Protein AF-A0A178LNI5-F1 (afdb_monomer_lite)

Secondary structure (DSSP, 8-state):
-HHHHHHHHHHHH---HHHHHHHHHHHHHHTT--HHHHHHHHHHHHTT--GGGS-HHHHHHHHHHHHHHHHHHHT----

Foldseek 3Di:
DLVLLLVLQCLLPVDDSVVSLVVLVVLCVVLVHDSVLLSVLLNCLLVVHDCPPGDPSSVVSSCVVCVVSSVVSVPDDDD

Structure (mmCIF, N/CA/C/O backbone):
data_AF-A0A178LNI5-F1
#
_entry.id   AF-A0A178LNI5-F1
#
loop_
_atom_site.group_PDB
_atom_site.id
_atom_site.type_symbol
_atom_site.label_atom_id
_atom_site.label_alt_id
_atom_site.label_comp_id
_atom_site.label_asym_id
_atom_site.label_entity_id
_atom_site.label_seq_id
_atom_site.pdbx_PDB_ins_code
_atom_site.Cartn_x
_atom_site.Cartn_y
_atom_site.Cartn_z
_atom_site.occupancy
_atom_site.B_iso_or_equiv
_atom_site.auth_seq_id
_atom_site.auth_comp_id
_atom_site.auth_asym_id
_atom_site.auth_atom_id
_atom_site.pdbx_PDB_model_num
ATOM 1 N N . MET A 1 1 ? -0.808 -11.879 -11.477 1.00 57.38 1 MET A N 1
ATOM 2 C CA . MET A 1 1 ? -0.203 -11.012 -10.435 1.00 57.38 1 MET A CA 1
ATOM 3 C C . MET A 1 1 ? -1.271 -10.432 -9.526 1.00 57.38 1 MET A C 1
ATOM 5 O O . MET A 1 1 ? -1.139 -10.578 -8.320 1.00 57.38 1 MET A O 1
ATOM 9 N N . LEU A 1 2 ? -2.341 -9.844 -10.077 1.00 58.75 2 LEU A N 1
ATOM 10 C CA . LEU A 1 2 ? -3.483 -9.366 -9.287 1.00 58.75 2 LEU A CA 1
ATOM 11 C C . LEU A 1 2 ? -4.082 -10.469 -8.392 1.00 58.75 2 LEU A C 1
ATOM 13 O O . LEU A 1 2 ? -4.257 -10.245 -7.201 1.00 58.75 2 LEU A O 1
ATOM 17 N N . ASP A 1 3 ? -4.259 -11.680 -8.934 1.00 58.31 3 ASP A N 1
ATOM 18 C CA . ASP A 1 3 ? -4.778 -12.845 -8.196 1.00 58.31 3 ASP A CA 1
ATOM 19 C C . ASP A 1 3 ? -3.906 -13.236 -6.987 1.00 58.31 3 ASP A C 1
ATOM 21 O O . ASP A 1 3 ? -4.398 -13.705 -5.962 1.00 58.31 3 ASP A O 1
ATOM 25 N N . THR A 1 4 ? -2.591 -13.014 -7.079 1.00 64.25 4 THR A N 1
ATOM 26 C CA . THR A 1 4 ? -1.630 -13.308 -6.005 1.00 64.25 4 THR A CA 1
ATOM 27 C C . THR A 1 4 ? -1.702 -12.257 -4.899 1.00 64.25 4 THR A C 1
ATOM 29 O O . THR A 1 4 ? -1.702 -12.604 -3.718 1.00 64.25 4 THR A O 1
ATOM 32 N N . ALA A 1 5 ? -1.824 -10.980 -5.271 1.00 63.28 5 ALA A N 1
ATOM 33 C CA . ALA A 1 5 ? -2.021 -9.888 -4.320 1.00 63.28 5 ALA A CA 1
ATOM 34 C C . ALA A 1 5 ? -3.349 -10.042 -3.556 1.00 63.28 5 ALA A C 1
ATOM 36 O O . ALA A 1 5 ? -3.402 -9.826 -2.344 1.00 63.28 5 ALA A O 1
ATOM 37 N N . GLU A 1 6 ? -4.404 -10.491 -4.243 1.00 61.16 6 GLU A N 1
ATOM 38 C CA . GLU A 1 6 ? -5.699 -10.811 -3.636 1.00 61.16 6 GLU A CA 1
ATOM 39 C C . GLU A 1 6 ? -5.590 -11.931 -2.594 1.00 61.16 6 GLU A C 1
ATOM 41 O O . GLU A 1 6 ? -6.091 -11.782 -1.478 1.00 61.16 6 GLU A O 1
ATOM 46 N N . GLY A 1 7 ? -4.880 -13.019 -2.910 1.00 62.00 7 GLY A N 1
ATOM 47 C CA . GLY A 1 7 ? -4.668 -14.135 -1.982 1.00 62.00 7 GLY A CA 1
ATOM 48 C C . GLY A 1 7 ? -3.917 -13.735 -0.705 1.00 62.00 7 GLY A C 1
ATOM 49 O O . GLY A 1 7 ? -4.301 -14.137 0.398 1.00 62.00 7 GLY A O 1
ATOM 50 N N . VAL A 1 8 ? -2.894 -12.885 -0.828 1.00 67.62 8 VAL A N 1
ATOM 51 C CA . VAL A 1 8 ? -2.141 -12.341 0.315 1.00 67.62 8 VAL A CA 1
ATOM 52 C C . VAL A 1 8 ? -3.044 -11.475 1.198 1.00 67.62 8 VAL A C 1
ATOM 54 O O . VAL A 1 8 ? -3.102 -11.673 2.413 1.00 67.62 8 VAL A O 1
ATOM 57 N N . LEU A 1 9 ? -3.813 -10.559 0.604 1.00 64.19 9 LEU A N 1
ATOM 58 C CA . LEU A 1 9 ? -4.720 -9.682 1.352 1.00 64.19 9 LEU A CA 1
ATOM 59 C C . LEU A 1 9 ? -5.842 -10.452 2.071 1.00 64.19 9 LEU A C 1
ATOM 61 O O . LEU A 1 9 ? -6.191 -10.114 3.207 1.00 64.19 9 LEU A O 1
ATOM 65 N N . VAL A 1 10 ? -6.383 -11.503 1.448 1.00 62.84 10 VAL A N 1
ATOM 66 C CA . VAL A 1 10 ? -7.397 -12.386 2.056 1.00 62.84 10 VAL A CA 1
ATOM 67 C C . VAL A 1 10 ? -6.835 -13.113 3.277 1.00 62.84 10 VAL A C 1
ATOM 69 O O . VAL A 1 10 ? -7.502 -13.193 4.314 1.00 62.84 10 VAL A O 1
ATOM 72 N N . THR A 1 11 ? -5.591 -13.583 3.180 1.00 64.56 11 THR A N 1
ATOM 73 C CA . THR A 1 11 ? -4.901 -14.311 4.256 1.00 64.56 11 THR A CA 1
ATOM 74 C C . THR A 1 11 ? -4.553 -13.392 5.433 1.00 64.56 11 THR A C 1
ATOM 76 O O . THR A 1 11 ? -4.690 -13.790 6.589 1.00 64.56 11 THR A O 1
ATOM 79 N N . LEU A 1 12 ? -4.208 -12.129 5.158 1.00 63.28 12 LEU A N 1
ATOM 80 C CA . LEU A 1 12 ? -3.839 -11.140 6.176 1.00 63.28 12 LEU A CA 1
ATOM 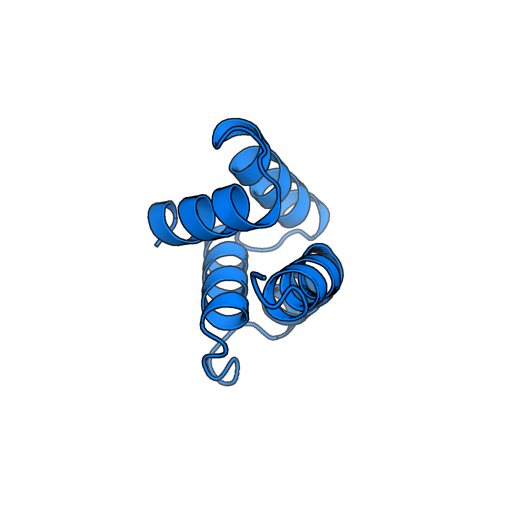81 C C . LEU A 1 12 ? -5.015 -10.607 7.002 1.00 63.28 12 LEU A C 1
ATOM 83 O O . LEU A 1 12 ? -4.853 -10.335 8.191 1.00 63.28 12 LEU A O 1
ATOM 87 N N . ARG A 1 13 ? -6.196 -10.412 6.397 1.00 58.03 13 ARG A N 1
ATOM 88 C CA . ARG A 1 13 ? -7.316 -9.723 7.072 1.00 58.03 13 ARG A CA 1
A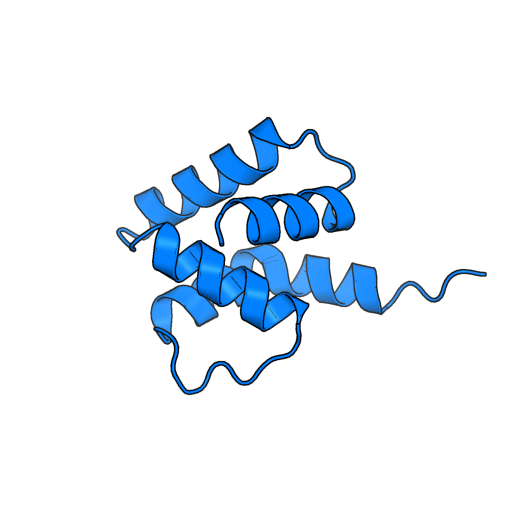TOM 89 C C . ARG A 1 13 ? -8.512 -10.591 7.455 1.00 58.03 13 ARG A C 1
ATOM 91 O O . ARG A 1 13 ? -9.390 -10.068 8.141 1.00 58.03 13 ARG A O 1
ATOM 98 N N . ARG A 1 14 ? -8.623 -11.853 7.009 1.00 54.53 14 ARG A N 1
ATOM 99 C CA . ARG A 1 14 ? -9.903 -12.607 7.067 1.00 54.53 14 ARG A CA 1
ATOM 100 C C . ARG A 1 14 ? -11.090 -11.804 6.483 1.00 54.53 14 ARG A C 1
ATOM 102 O O . ARG A 1 14 ? -12.235 -12.019 6.874 1.00 54.53 14 ARG A O 1
ATOM 109 N N . TYR A 1 15 ? -10.833 -10.872 5.560 1.00 55.28 15 TYR A N 1
ATOM 110 C CA . TYR A 1 15 ? -11.869 -10.104 4.862 1.00 55.28 15 TYR A CA 1
ATOM 111 C C . TYR A 1 15 ? -12.131 -10.690 3.475 1.00 55.28 15 TYR A C 1
ATOM 113 O O . TYR A 1 15 ? -11.261 -11.314 2.868 1.00 55.28 15 TYR A O 1
ATOM 121 N N . ARG A 1 16 ? -13.362 -10.507 2.985 1.00 55.19 16 ARG A N 1
ATOM 122 C CA . ARG A 1 16 ? -13.814 -10.983 1.673 1.00 55.19 16 ARG A CA 1
ATOM 123 C C . ARG A 1 16 ? -12.936 -10.359 0.580 1.00 55.19 16 ARG A C 1
ATOM 125 O O . ARG A 1 16 ? -12.712 -9.156 0.569 1.00 55.19 16 ARG A O 1
ATOM 132 N N . LEU A 1 17 ? -12.503 -11.199 -0.351 1.00 54.75 17 LEU A N 1
ATOM 133 C CA . LEU A 1 17 ? -11.662 -10.924 -1.525 1.00 54.75 17 LEU A CA 1
ATOM 134 C C . LEU A 1 17 ? -11.997 -9.596 -2.255 1.00 54.75 17 LEU A C 1
ATOM 136 O O . LEU A 1 17 ? -11.105 -8.836 -2.619 1.00 54.75 17 LEU A O 1
ATOM 140 N N . ASN A 1 18 ? -13.286 -9.248 -2.349 1.00 56.53 18 ASN A N 1
ATOM 141 C CA . ASN A 1 18 ? -13.761 -7.994 -2.950 1.00 56.53 18 ASN A CA 1
ATOM 142 C C . ASN A 1 18 ? -13.344 -6.712 -2.201 1.00 56.53 18 ASN A C 1
ATOM 144 O O . ASN A 1 18 ? -13.128 -5.679 -2.836 1.00 56.53 18 ASN A O 1
ATOM 148 N N . ASP A 1 19 ? -13.235 -6.743 -0.872 1.00 64.94 19 ASP A N 1
ATOM 149 C CA . ASP A 1 19 ? -12.879 -5.555 -0.085 1.00 64.94 19 ASP A CA 1
ATOM 150 C C . ASP A 1 19 ? -11.378 -5.271 -0.151 1.00 64.94 19 ASP A C 1
ATOM 152 O O . ASP A 1 19 ? -10.974 -4.115 -0.231 1.00 64.94 19 ASP A O 1
ATOM 156 N N . ALA A 1 20 ? -10.559 -6.324 -0.203 1.00 67.69 20 ALA A N 1
ATOM 157 C CA . ALA A 1 20 ? -9.114 -6.230 -0.380 1.00 67.69 20 ALA A CA 1
ATOM 158 C C . ALA A 1 20 ? -8.739 -5.526 -1.690 1.00 67.69 20 ALA A C 1
ATOM 160 O O . ALA A 1 20 ? -7.954 -4.575 -1.693 1.00 67.69 20 ALA A O 1
ATOM 161 N N . PHE A 1 21 ? -9.351 -5.956 -2.794 1.00 66.75 21 PHE A N 1
ATOM 162 C CA . PHE A 1 21 ? -9.122 -5.346 -4.097 1.00 66.75 21 PHE A CA 1
ATOM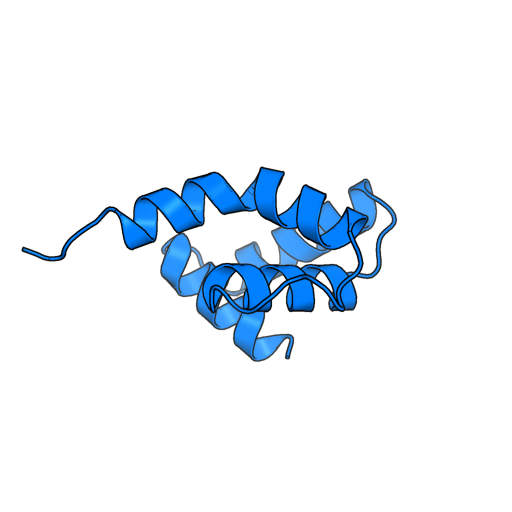 163 C C . PHE A 1 21 ? -9.596 -3.887 -4.136 1.00 66.75 21 PHE A C 1
ATOM 165 O O . PHE A 1 21 ? -8.907 -3.005 -4.650 1.00 66.75 21 PHE A O 1
ATOM 172 N N . ARG A 1 22 ? -10.756 -3.601 -3.533 1.00 75.06 22 ARG A N 1
ATOM 173 C CA . ARG A 1 22 ? -11.307 -2.242 -3.460 1.00 75.06 22 ARG A CA 1
ATOM 174 C C . ARG A 1 22 ? -10.434 -1.299 -2.632 1.00 75.06 22 ARG A C 1
ATOM 176 O O . ARG A 1 22 ? -10.293 -0.134 -3.013 1.00 75.06 22 ARG A O 1
ATOM 183 N N . ASP A 1 23 ? -9.853 -1.778 -1.537 1.00 75.25 23 ASP A N 1
ATOM 184 C CA . ASP A 1 23 ? -8.940 -1.013 -0.678 1.00 75.25 23 ASP A CA 1
ATOM 185 C C . ASP A 1 23 ? -7.621 -0.712 -1.409 1.00 75.25 23 ASP A C 1
ATOM 187 O O . ASP A 1 23 ? -7.161 0.433 -1.417 1.00 75.25 23 ASP A O 1
ATOM 191 N N . LEU A 1 24 ? -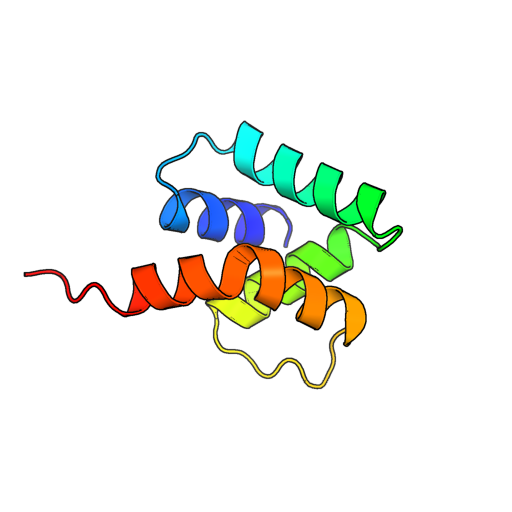7.087 -1.697 -2.142 1.00 78.62 24 LEU A N 1
ATOM 192 C CA . LEU A 1 24 ? -5.910 -1.530 -2.998 1.00 78.62 24 LEU A CA 1
ATOM 193 C C . LEU A 1 24 ? -6.164 -0.513 -4.114 1.00 78.62 24 LEU A C 1
ATOM 195 O O . LEU A 1 24 ? -5.391 0.430 -4.287 1.00 78.62 24 LEU A O 1
ATOM 199 N N . MET A 1 25 ? -7.284 -0.645 -4.826 1.00 79.62 25 MET A N 1
ATOM 200 C CA . MET A 1 25 ? -7.667 0.276 -5.896 1.00 79.62 25 MET A CA 1
ATOM 201 C C . MET A 1 25 ? -7.908 1.694 -5.357 1.00 79.62 25 MET A C 1
ATOM 203 O O . MET A 1 25 ? -7.527 2.680 -5.985 1.00 79.62 25 MET A O 1
ATOM 207 N N . THR A 1 26 ? -8.520 1.821 -4.177 1.00 8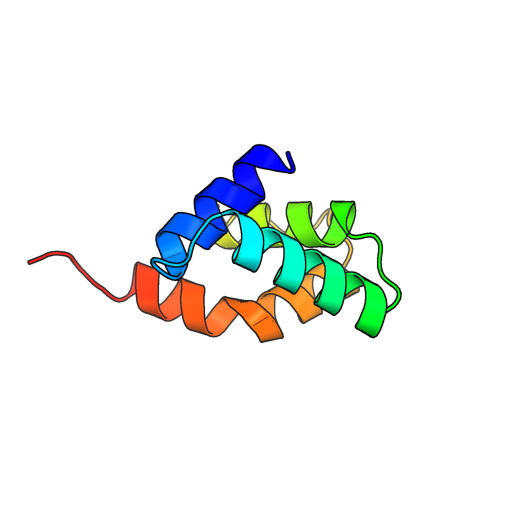2.19 26 THR A N 1
ATOM 208 C CA . THR A 1 26 ? -8.772 3.121 -3.538 1.00 82.19 26 THR A CA 1
ATOM 209 C C . THR A 1 26 ? -7.471 3.784 -3.102 1.00 82.19 26 THR A C 1
ATOM 211 O O . THR A 1 26 ? -7.282 4.967 -3.377 1.00 82.19 26 THR A O 1
ATOM 214 N N . THR A 1 27 ? -6.555 3.025 -2.505 1.00 81.50 27 THR A N 1
ATOM 215 C CA . THR A 1 27 ? -5.226 3.502 -2.102 1.00 81.50 27 THR A CA 1
ATOM 216 C C . THR A 1 27 ? -4.413 3.945 -3.317 1.00 81.50 27 THR A C 1
ATOM 218 O O . THR A 1 27 ? -3.903 5.063 -3.338 1.00 81.50 27 THR A O 1
ATOM 221 N N . ALA A 1 28 ? -4.384 3.140 -4.382 1.00 82.56 28 ALA A N 1
ATOM 222 C CA . ALA A 1 28 ? -3.701 3.496 -5.624 1.00 82.56 28 ALA A CA 1
ATOM 223 C C . ALA A 1 28 ? -4.226 4.812 -6.218 1.00 82.56 28 ALA A C 1
ATOM 225 O O . ALA A 1 28 ? -3.444 5.701 -6.553 1.00 82.56 28 ALA A O 1
ATOM 226 N N . ARG A 1 29 ? -5.555 4.981 -6.273 1.00 83.25 29 ARG A N 1
ATOM 227 C CA . ARG A 1 29 ? -6.181 6.227 -6.747 1.00 83.25 29 ARG A CA 1
ATOM 228 C C . ARG A 1 29 ? -5.877 7.421 -5.847 1.00 83.25 29 ARG A C 1
ATOM 230 O O . ARG A 1 29 ? -5.586 8.492 -6.369 1.00 83.25 29 ARG A O 1
ATOM 237 N N . ASN A 1 30 ? -5.935 7.250 -4.525 1.00 84.81 30 ASN A N 1
ATOM 238 C CA . ASN A 1 30 ? -5.656 8.324 -3.568 1.00 84.81 30 ASN A CA 1
ATOM 239 C C . ASN A 1 30 ? -4.218 8.836 -3.693 1.00 84.81 30 ASN A C 1
ATOM 241 O O . ASN A 1 30 ? -3.978 10.031 -3.549 1.00 84.81 30 ASN A O 1
ATOM 245 N N . HIS A 1 31 ? -3.281 7.940 -3.998 1.00 81.06 31 HIS A N 1
ATOM 246 C CA . HIS A 1 31 ? -1.870 8.273 -4.165 1.00 81.06 31 HIS A CA 1
ATOM 247 C C . HIS A 1 31 ? -1.453 8.519 -5.624 1.00 81.06 31 HIS A C 1
ATOM 249 O O . HIS A 1 31 ? -0.286 8.798 -5.874 1.00 81.06 31 HIS A O 1
ATOM 255 N N . ASN A 1 32 ? -2.393 8.458 -6.577 1.00 82.88 32 ASN A N 1
ATOM 256 C CA . ASN A 1 32 ? -2.156 8.626 -8.017 1.00 82.88 32 ASN A CA 1
ATOM 257 C C . ASN A 1 32 ? -1.075 7.681 -8.590 1.00 82.88 32 ASN A C 1
ATOM 259 O O . ASN A 1 32 ? -0.327 8.042 -9.494 1.00 82.88 32 ASN A O 1
ATOM 263 N N . ILE A 1 33 ? -0.986 6.462 -8.056 1.00 82.62 33 ILE A N 1
ATOM 264 C CA . ILE A 1 33 ? -0.017 5.450 -8.495 1.00 82.62 33 ILE A CA 1
ATOM 265 C C . ILE A 1 33 ? -0.697 4.332 -9.276 1.00 82.62 33 ILE A C 1
ATOM 267 O O . ILE A 1 33 ? -1.903 4.099 -9.162 1.00 82.62 33 ILE A O 1
ATOM 271 N N . ASN A 1 34 ? 0.095 3.605 -10.063 1.00 82.31 34 ASN A N 1
ATOM 272 C CA . ASN A 1 34 ? -0.410 2.473 -10.822 1.00 82.31 34 ASN A CA 1
ATOM 273 C C . ASN A 1 34 ? -0.833 1.337 -9.861 1.00 82.31 34 ASN A C 1
ATOM 275 O O . ASN A 1 34 ? 0.016 0.828 -9.124 1.00 82.31 34 ASN A O 1
ATOM 279 N N . PRO A 1 35 ? -2.107 0.896 -9.869 1.00 78.06 35 PRO A N 1
ATOM 280 C CA . PRO A 1 35 ? -2.572 -0.192 -9.008 1.00 78.06 35 PRO A CA 1
ATOM 281 C C . PRO A 1 35 ? -1.826 -1.507 -9.259 1.00 78.06 35 PRO A C 1
ATOM 283 O O . PRO A 1 35 ? -1.661 -2.289 -8.328 1.00 78.06 35 PRO A O 1
ATOM 286 N N . LEU A 1 36 ? -1.319 -1.734 -10.478 1.00 79.50 36 LEU A N 1
ATOM 287 C CA . LEU A 1 36 ? -0.479 -2.895 -10.773 1.00 79.50 36 LEU A CA 1
ATOM 288 C C . LEU A 1 36 ? 0.860 -2.827 -10.027 1.00 79.50 36 LEU A C 1
ATOM 290 O O . LEU A 1 36 ? 1.269 -3.818 -9.438 1.00 79.50 36 LEU A O 1
ATOM 294 N N . ALA A 1 37 ? 1.505 -1.655 -10.000 1.00 81.44 37 ALA A N 1
ATOM 295 C CA . ALA A 1 37 ? 2.761 -1.451 -9.275 1.00 81.44 37 ALA A CA 1
ATOM 296 C C . ALA A 1 37 ? 2.564 -1.565 -7.755 1.00 81.44 37 ALA A C 1
ATOM 298 O O . ALA A 1 37 ? 3.417 -2.108 -7.058 1.00 81.44 37 ALA A O 1
ATOM 299 N N . LEU A 1 38 ? 1.416 -1.105 -7.245 1.00 81.38 38 LEU A N 1
ATOM 300 C CA . LEU A 1 38 ? 1.045 -1.265 -5.839 1.00 81.38 38 LEU A CA 1
ATOM 301 C C . LEU A 1 38 ? 0.800 -2.736 -5.469 1.00 81.38 38 LEU A C 1
ATOM 303 O O . LEU A 1 38 ? 1.220 -3.178 -4.403 1.00 81.38 38 LEU A O 1
ATOM 307 N N . ALA A 1 39 ? 0.147 -3.498 -6.352 1.00 82.00 39 ALA A N 1
ATOM 308 C CA . ALA A 1 39 ? -0.065 -4.932 -6.169 1.00 82.00 39 ALA A CA 1
ATOM 309 C C . ALA A 1 39 ? 1.254 -5.717 -6.205 1.00 82.00 39 ALA A C 1
ATOM 311 O O . ALA A 1 39 ? 1.454 -6.594 -5.369 1.00 82.00 39 ALA A O 1
ATOM 312 N N . ASP A 1 40 ? 2.160 -5.380 -7.125 1.00 80.00 40 ASP A N 1
ATOM 313 C CA . ASP A 1 40 ? 3.485 -6.003 -7.217 1.00 80.00 40 ASP A CA 1
ATOM 314 C C . ASP A 1 40 ? 4.313 -5.724 -5.949 1.00 80.00 40 ASP A C 1
ATOM 316 O O . ASP A 1 40 ? 4.824 -6.647 -5.316 1.00 80.00 40 ASP A O 1
ATOM 320 N N . ALA A 1 41 ? 4.323 -4.466 -5.488 1.00 81.62 41 ALA A N 1
ATOM 321 C CA . ALA A 1 41 ? 4.967 -4.063 -4.237 1.00 81.62 41 ALA A CA 1
ATOM 322 C C . ALA A 1 41 ? 4.415 -4.809 -3.017 1.00 81.62 41 ALA A C 1
ATOM 324 O O . ALA A 1 41 ? 5.182 -5.237 -2.155 1.00 81.62 41 ALA A O 1
ATOM 325 N N . LEU A 1 42 ? 3.096 -4.996 -2.950 1.00 77.50 42 LEU A N 1
ATOM 326 C CA . LEU A 1 42 ? 2.451 -5.750 -1.879 1.00 77.50 42 LEU A CA 1
ATOM 327 C C . LEU A 1 42 ? 2.839 -7.238 -1.904 1.00 77.50 42 LEU A C 1
ATOM 329 O O . LEU A 1 42 ? 3.121 -7.810 -0.851 1.00 77.50 42 LEU A O 1
ATOM 333 N N . VAL A 1 43 ? 2.882 -7.861 -3.085 1.00 77.19 43 VAL A N 1
ATOM 334 C CA . VAL A 1 43 ? 3.314 -9.261 -3.231 1.00 77.19 43 VAL A CA 1
ATOM 335 C C . VAL A 1 43 ? 4.780 -9.408 -2.837 1.00 77.19 43 VAL A C 1
ATOM 337 O O . VAL A 1 43 ? 5.099 -10.289 -2.045 1.00 77.19 43 VAL A O 1
ATOM 340 N N . ALA A 1 44 ? 5.657 -8.516 -3.298 1.00 79.44 44 ALA A N 1
ATOM 341 C CA . ALA A 1 44 ? 7.065 -8.533 -2.918 1.00 79.44 44 ALA A CA 1
ATOM 342 C C . ALA A 1 44 ? 7.268 -8.330 -1.406 1.00 79.44 44 ALA A C 1
ATOM 344 O O . ALA A 1 44 ? 8.094 -9.018 -0.809 1.00 79.44 44 ALA A O 1
ATOM 345 N N . LEU A 1 45 ? 6.480 -7.453 -0.771 1.00 76.94 45 LEU A N 1
ATOM 346 C CA . LEU A 1 45 ? 6.456 -7.280 0.687 1.00 76.94 45 LEU A CA 1
ATOM 347 C C . LEU A 1 45 ? 6.053 -8.566 1.418 1.00 76.94 45 LEU A C 1
ATOM 349 O O . LEU A 1 45 ? 6.682 -8.925 2.410 1.00 76.94 45 LEU A O 1
ATOM 353 N N . ALA A 1 46 ? 5.035 -9.272 0.927 1.00 73.88 46 ALA A N 1
ATOM 354 C CA . ALA A 1 46 ? 4.568 -10.522 1.524 1.00 73.88 46 ALA A CA 1
ATOM 355 C C . ALA A 1 46 ? 5.525 -11.698 1.301 1.00 73.88 46 ALA A C 1
ATOM 357 O O . ALA A 1 46 ? 5.727 -12.511 2.197 1.00 73.88 46 ALA A O 1
ATOM 358 N N . GLU A 1 47 ? 6.150 -11.767 0.128 1.00 73.50 47 GLU A N 1
ATOM 359 C CA . GLU A 1 47 ? 7.193 -12.747 -0.178 1.00 73.50 47 GLU A CA 1
ATOM 360 C C . GLU A 1 47 ? 8.535 -12.418 0.498 1.00 73.50 47 GLU A C 1
ATOM 362 O O . GLU A 1 47 ? 9.486 -13.189 0.363 1.00 73.50 47 GLU A O 1
ATOM 367 N N . ASN A 1 48 ? 8.644 -11.270 1.181 1.00 68.25 48 ASN A N 1
ATOM 368 C CA . ASN A 1 48 ? 9.910 -10.703 1.653 1.00 68.25 48 ASN A CA 1
ATOM 369 C C . ASN A 1 48 ? 10.982 -10.680 0.540 1.00 68.25 48 ASN A C 1
ATOM 371 O O . ASN A 1 48 ? 12.178 -10.887 0.767 1.00 68.25 48 ASN A O 1
ATOM 375 N N . ARG A 1 49 ? 10.533 -10.484 -0.703 1.00 67.38 49 ARG A N 1
ATOM 376 C CA . ARG A 1 49 ? 11.375 -10.450 -1.893 1.00 67.38 49 ARG A CA 1
ATOM 377 C C . ARG A 1 49 ? 11.974 -9.053 -2.022 1.00 67.38 49 ARG A C 1
ATOM 379 O O . ARG A 1 49 ? 11.344 -8.057 -1.683 1.00 67.38 49 ARG A O 1
ATOM 386 N N . GLY A 1 50 ? 13.205 -8.973 -2.521 1.00 61.75 50 GLY A N 1
ATOM 387 C CA . GLY A 1 50 ? 13.922 -7.707 -2.660 1.00 61.75 50 GLY A CA 1
ATOM 388 C C . GLY A 1 50 ? 13.142 -6.670 -3.477 1.00 61.75 50 GLY A C 1
ATOM 389 O O . GLY A 1 50 ? 12.977 -6.821 -4.684 1.00 61.75 50 GLY A O 1
ATOM 390 N N . LEU A 1 51 ? 12.744 -5.580 -2.819 1.00 69.44 51 LEU A N 1
ATOM 391 C CA . LEU A 1 51 ? 11.982 -4.452 -3.380 1.00 69.44 51 LEU A CA 1
ATOM 392 C C . LEU A 1 51 ? 12.840 -3.532 -4.277 1.00 69.44 51 LEU A C 1
ATOM 394 O O . LEU A 1 51 ? 12.364 -2.518 -4.772 1.00 69.44 51 LEU A O 1
ATOM 398 N N . ASN A 1 52 ? 14.109 -3.889 -4.503 1.00 64.25 52 ASN A N 1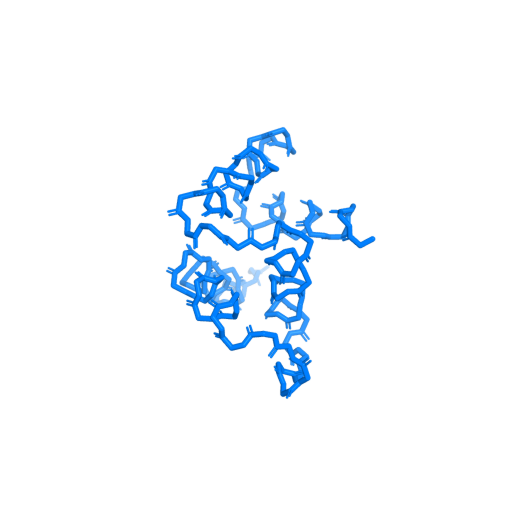
ATOM 399 C CA . ASN A 1 52 ? 15.125 -3.060 -5.165 1.00 64.25 52 ASN A CA 1
ATOM 400 C C . ASN A 1 52 ? 14.819 -2.726 -6.635 1.00 64.25 52 ASN A C 1
ATOM 402 O O . ASN A 1 52 ? 15.379 -1.771 -7.164 1.00 64.25 52 ASN A O 1
ATOM 406 N N . ALA A 1 53 ? 13.976 -3.518 -7.301 1.00 68.00 53 ALA A N 1
ATOM 407 C CA . ALA A 1 53 ? 13.559 -3.284 -8.686 1.00 68.00 53 ALA A CA 1
ATOM 408 C C . ALA A 1 53 ? 12.165 -2.641 -8.796 1.00 68.00 53 ALA A C 1
ATOM 410 O O . ALA A 1 53 ? 11.674 -2.439 -9.906 1.00 68.00 53 ALA A O 1
ATOM 411 N N . MET A 1 54 ? 11.511 -2.357 -7.667 1.00 73.88 54 MET A N 1
ATOM 412 C CA . MET A 1 54 ? 10.153 -1.827 -7.638 1.00 73.88 54 MET A CA 1
ATOM 413 C C . MET A 1 54 ? 10.124 -0.326 -7.428 1.00 73.88 54 MET A C 1
ATOM 415 O O . MET A 1 54 ? 11.070 0.285 -6.938 1.00 73.88 54 MET A O 1
ATOM 419 N N . ASP A 1 55 ? 8.991 0.259 -7.796 1.00 78.00 55 ASP A N 1
ATOM 420 C CA . ASP A 1 55 ? 8.727 1.667 -7.577 1.00 78.00 55 ASP A CA 1
ATOM 421 C C . ASP A 1 55 ? 8.740 1.980 -6.071 1.00 78.00 55 ASP A C 1
ATOM 423 O O . ASP A 1 55 ? 7.874 1.535 -5.313 1.00 78.00 55 ASP A O 1
ATOM 427 N N . THR A 1 56 ? 9.738 2.748 -5.633 1.00 79.44 56 THR A N 1
ATOM 428 C CA . THR A 1 56 ? 9.952 3.090 -4.222 1.00 79.44 56 THR A CA 1
ATOM 429 C C . THR A 1 56 ? 8.734 3.774 -3.598 1.00 79.44 56 THR A C 1
ATOM 431 O O . THR A 1 56 ? 8.477 3.600 -2.406 1.00 79.44 56 THR A O 1
ATOM 434 N N . THR A 1 57 ? 7.949 4.522 -4.380 1.00 82.50 57 THR A N 1
ATOM 435 C CA . THR A 1 57 ? 6.724 5.174 -3.904 1.00 82.50 57 THR A CA 1
ATOM 436 C C . THR A 1 57 ? 5.621 4.148 -3.667 1.00 82.50 57 THR A C 1
ATOM 438 O O . THR A 1 57 ? 5.001 4.162 -2.601 1.00 82.50 57 THR A O 1
ATOM 441 N N . ALA A 1 58 ? 5.417 3.212 -4.598 1.00 80.12 58 ALA A N 1
ATOM 442 C CA . ALA A 1 58 ? 4.461 2.117 -4.420 1.00 80.12 58 ALA A CA 1
ATOM 443 C C . ALA A 1 58 ? 4.827 1.232 -3.218 1.00 80.12 58 ALA A C 1
ATOM 445 O O . ALA A 1 58 ? 3.959 0.886 -2.416 1.00 80.12 58 ALA A O 1
ATOM 446 N N . VAL A 1 59 ? 6.117 0.938 -3.045 1.00 81.50 59 VAL A N 1
ATOM 447 C CA . VAL A 1 59 ? 6.651 0.174 -1.910 1.00 81.50 59 VAL A CA 1
ATOM 448 C C . VAL A 1 59 ? 6.440 0.903 -0.585 1.00 81.50 59 VAL A C 1
ATOM 450 O O . VAL A 1 59 ? 5.962 0.300 0.375 1.00 81.50 59 VAL A O 1
ATOM 453 N N . ALA A 1 60 ? 6.744 2.201 -0.522 1.00 82.94 60 ALA A N 1
ATOM 454 C CA . ALA A 1 60 ? 6.563 2.992 0.692 1.00 82.94 60 ALA A CA 1
ATOM 455 C C . ALA A 1 60 ? 5.087 3.086 1.108 1.00 82.94 60 ALA A C 1
ATOM 457 O O . ALA A 1 60 ? 4.778 3.018 2.298 1.00 82.94 60 ALA A O 1
ATOM 458 N N . ILE A 1 61 ? 4.176 3.220 0.140 1.00 82.75 61 ILE A N 1
ATOM 459 C CA . ILE A 1 61 ? 2.730 3.237 0.391 1.00 82.75 61 ILE A CA 1
ATOM 460 C C . ILE A 1 61 ? 2.263 1.854 0.849 1.00 82.75 61 ILE A C 1
ATOM 462 O O . ILE A 1 61 ? 1.600 1.751 1.878 1.00 82.75 61 ILE A O 1
ATOM 466 N N . ALA A 1 62 ? 2.671 0.785 0.159 1.00 81.19 62 ALA A N 1
ATOM 467 C CA . ALA A 1 62 ? 2.303 -0.573 0.539 1.00 81.19 62 ALA A CA 1
ATOM 468 C C . ALA A 1 62 ? 2.795 -0.936 1.951 1.00 81.19 62 ALA A C 1
ATOM 470 O O . ALA A 1 62 ? 2.043 -1.500 2.748 1.00 81.19 62 ALA A O 1
ATOM 471 N N . HIS A 1 63 ? 4.027 -0.554 2.295 1.00 79.75 63 HIS A N 1
ATOM 472 C CA . HIS A 1 63 ? 4.588 -0.765 3.626 1.00 79.75 63 HIS A CA 1
ATOM 473 C C . HIS A 1 63 ? 3.866 0.072 4.693 1.00 79.75 63 HIS A C 1
ATOM 475 O O . HIS A 1 63 ? 3.606 -0.428 5.783 1.00 79.75 63 HIS A O 1
ATOM 481 N N . GLN A 1 64 ? 3.491 1.323 4.409 1.00 81.00 64 GLN A N 1
ATOM 482 C CA . GLN A 1 64 ? 2.735 2.144 5.365 1.00 81.00 64 GLN A CA 1
ATOM 483 C C . GLN A 1 64 ? 1.313 1.623 5.603 1.00 81.00 64 GLN A C 1
ATOM 485 O O . GLN A 1 64 ? 0.852 1.604 6.743 1.00 81.00 64 GLN A O 1
ATOM 490 N N . THR A 1 65 ? 0.619 1.193 4.548 1.00 78.25 65 THR A N 1
ATOM 491 C CA . THR A 1 65 ? -0.777 0.747 4.640 1.00 78.25 65 THR A CA 1
ATOM 492 C C . THR A 1 65 ? -0.896 -0.679 5.176 1.00 78.25 65 THR A C 1
ATOM 494 O O . THR A 1 65 ? -1.761 -0.950 6.011 1.00 78.25 65 THR A O 1
ATOM 497 N N . TRP A 1 66 ? -0.034 -1.595 4.722 1.00 78.31 66 TRP A N 1
ATOM 498 C CA . TRP A 1 66 ? -0.155 -3.028 5.015 1.00 78.31 66 TRP A CA 1
ATOM 499 C C . TRP A 1 66 ? 1.035 -3.629 5.771 1.00 78.31 66 TRP A C 1
ATOM 501 O O . TRP A 1 66 ? 0.869 -4.695 6.360 1.00 78.31 66 TRP A O 1
ATOM 511 N N . GLY A 1 67 ? 2.193 -2.966 5.845 1.00 75.00 67 GLY A N 1
ATOM 512 C CA . GLY A 1 67 ? 3.381 -3.471 6.555 1.00 75.00 67 GLY A CA 1
ATOM 513 C C . GLY A 1 67 ? 3.118 -3.885 8.012 1.00 75.00 67 GLY A C 1
ATOM 514 O O . GLY A 1 67 ? 3.429 -5.017 8.369 1.00 75.00 67 GLY A O 1
ATOM 515 N N . PRO A 1 68 ? 2.445 -3.067 8.845 1.00 72.69 68 PRO A N 1
ATOM 516 C CA . PRO A 1 68 ? 2.086 -3.455 10.215 1.00 72.69 68 PRO A CA 1
ATOM 517 C C . PRO A 1 68 ? 1.107 -4.639 10.310 1.00 72.69 68 PRO A C 1
ATOM 519 O O . PRO A 1 68 ? 1.045 -5.319 11.334 1.00 72.69 68 PRO A O 1
ATOM 522 N N . LEU A 1 69 ? 0.303 -4.875 9.267 1.00 70.25 69 LEU A N 1
ATOM 523 C CA . LEU A 1 69 ? -0.630 -6.005 9.204 1.00 70.25 69 LEU A CA 1
ATOM 524 C C . LEU A 1 69 ? 0.105 -7.300 8.833 1.00 70.25 69 LEU A C 1
ATOM 526 O O . LEU A 1 69 ? -0.165 -8.342 9.426 1.00 70.25 69 LEU A O 1
ATOM 530 N N . LEU A 1 70 ? 1.051 -7.210 7.893 1.00 67.69 70 LEU A N 1
ATOM 531 C CA . LEU A 1 70 ? 1.972 -8.285 7.511 1.00 67.69 70 LEU A CA 1
ATOM 532 C C . LEU A 1 70 ? 2.869 -8.699 8.679 1.00 67.69 70 LEU A C 1
ATOM 534 O O . LEU A 1 70 ? 2.970 -9.885 8.984 1.00 67.69 70 LEU A O 1
ATOM 538 N N . ASP A 1 71 ? 3.447 -7.724 9.378 1.00 67.56 71 ASP A N 1
ATOM 539 C CA . ASP A 1 71 ? 4.292 -7.954 10.549 1.00 67.56 71 ASP A CA 1
ATOM 540 C C . ASP A 1 71 ? 3.523 -8.682 11.661 1.00 67.56 71 ASP A C 1
ATOM 542 O O . ASP A 1 71 ? 3.995 -9.688 12.186 1.00 67.56 71 ASP A O 1
ATOM 546 N N . ARG A 1 72 ? 2.273 -8.280 11.936 1.00 65.12 72 ARG A N 1
ATOM 547 C CA . ARG A 1 72 ? 1.396 -8.990 12.885 1.00 65.12 72 ARG A CA 1
ATOM 548 C C . ARG A 1 72 ? 1.037 -10.411 12.461 1.00 65.12 72 ARG A C 1
ATOM 550 O O . ARG A 1 72 ? 0.886 -11.261 13.333 1.00 65.12 72 ARG A O 1
ATOM 557 N N . HIS A 1 73 ? 0.854 -10.660 11.166 1.00 61.91 73 HIS A N 1
ATOM 558 C CA . HIS A 1 73 ? 0.546 -11.995 10.653 1.00 61.91 73 HIS A CA 1
ATOM 559 C C . HIS A 1 73 ? 1.756 -12.928 10.763 1.00 61.91 73 HIS A C 1
ATOM 561 O O . HIS A 1 73 ? 1.618 -14.053 11.234 1.00 61.91 73 HIS A O 1
ATOM 567 N N . ASN A 1 74 ? 2.948 -12.431 10.430 1.00 61.25 74 ASN A N 1
ATOM 568 C CA . ASN A 1 74 ? 4.202 -13.171 10.574 1.00 61.25 74 ASN A CA 1
ATOM 569 C C . ASN A 1 74 ? 4.610 -13.356 12.047 1.00 61.25 74 ASN A C 1
ATOM 571 O O . ASN A 1 74 ? 5.262 -14.338 12.391 1.00 61.25 74 ASN A O 1
ATOM 575 N N . SER A 1 75 ? 4.198 -12.436 12.924 1.00 60.03 75 SER A N 1
ATOM 576 C CA . SER A 1 75 ? 4.433 -12.485 14.375 1.00 60.03 75 SER A CA 1
ATOM 577 C C . SER A 1 75 ? 3.430 -13.349 15.141 1.00 60.03 75 SER A C 1
ATOM 579 O O . SER A 1 75 ? 3.510 -13.413 16.368 1.00 60.03 75 SER A O 1
ATOM 581 N N . HIS A 1 76 ? 2.469 -13.992 14.469 1.00 45.41 76 HIS A N 1
ATOM 582 C CA . HIS A 1 76 ? 1.599 -14.986 15.089 1.00 45.41 76 HIS A CA 1
ATOM 583 C C . HIS A 1 76 ? 2.163 -16.391 14.825 1.00 45.41 76 HIS A C 1
ATOM 585 O O . HIS A 1 76 ? 1.769 -17.023 13.843 1.00 45.41 76 HIS A O 1
ATOM 591 N N . PRO A 1 77 ? 3.083 -16.908 15.669 1.00 46.72 77 PRO A N 1
ATOM 592 C CA . PRO A 1 77 ? 3.397 -18.324 15.640 1.00 46.72 77 PRO A CA 1
ATOM 593 C C . PRO A 1 77 ? 2.110 -19.068 15.996 1.00 46.72 77 PRO A C 1
ATOM 595 O O . PRO A 1 77 ? 1.520 -18.851 17.056 1.00 46.72 77 PRO A O 1
ATOM 598 N N . THR A 1 78 ? 1.637 -19.893 15.070 1.00 49.12 78 THR A N 1
ATOM 599 C CA . THR A 1 78 ? 0.549 -20.835 15.323 1.00 49.12 78 THR A CA 1
ATOM 600 C C . THR A 1 78 ? 0.902 -21.698 16.545 1.00 49.12 78 THR A C 1
ATOM 602 O O . THR A 1 78 ? 2.031 -22.194 16.584 1.00 49.12 78 THR A O 1
ATOM 605 N N . PRO A 1 79 ? -0.004 -21.853 17.530 1.00 50.91 79 PRO A N 1
ATOM 606 C CA . PRO A 1 79 ? 0.202 -22.729 18.685 1.00 50.91 79 PRO A CA 1
ATOM 607 C C . PRO A 1 79 ? 0.253 -24.213 18.303 1.00 50.91 79 PRO A C 1
ATOM 609 O O . PRO A 1 79 ? -0.355 -24.584 17.271 1.00 50.91 79 PRO A O 1
#

Organism: Mycolicibacterium iranicum (NCBI:txid912594)

pLDDT: mean 70.73, std 10.37, range [45.41, 84.81]

InterPro domains:
  IPR005561 ANTAR domain [PS50921] (1-43)

Sequence (79 aa):
MLDTAEGVLVTLRRYRLNDAFRDLMTTARNHNINPLALADALVALAENRGLNAMDTTAVAIAHQTWGPLLDRHNSHPTP

Radius of gyration: 11.93 Å; chains: 1; bounding box: 29×31×30 Å